Protein AF-A0AAW5MUJ1-F1 (afdb_monomer)

Organism: NCBI:txid1499973

Sequence (79 aa):
VVVDIDEKRLAQVPKLLPVEMAASKGIERVDVNTKGMSDPVQMLRALTGDAGFDDIFVYAAVPAVVEMADELLAEDGCL

Radius of gyration: 12.95 Å; Cα contacts (8 Å, |Δi|>4): 83; chains: 1; bounding box: 29×31×27 Å

Nearest PDB structures (foldseek):
  4eex-assembly1_B  TM=8.170E-01  e=2.480E-02  Lactococcus lactis subsp. lactis KF147
  5yln-assembly2_C  TM=7.751E-01  e=6.538E-02  Streptococcus pneumoniae D39
  5dov-assembly1_A  TM=6.558E-01  e=9.905E-02  Lyngbya majuscula
  5dp2-assembly1_A  TM=6.454E-01  e=1.138E-01  Lyngbya majuscula
  8adh-assembly1_A  TM=6.241E-01  e=3.956E-01  Equus caballus

Solvent-accessible surface area (backbone atoms only — not comparable to full-atom values): 4897 Å² total; per-residue (Å²): 114,47,79,44,69,46,67,75,61,56,68,42,47,56,74,80,48,43,63,66,62,38,47,76,70,75,40,84,81,48,80,44,71,51,63,88,52,94,56,53,59,65,63,56,22,56,77,48,78,63,54,32,35,62,70,48,85,83,92,63,100,42,70,72,58,53,54,52,47,61,75,36,40,22,89,93,37,48,114

InterPro domains:
  IPR050129 Zinc-containing alcohol dehydrogenase [PTHR43401] (1-79)

Foldseek 3Di:
DAEDQDPVVLVCCCVVPPQVNCVVVVHDDDYDHCHPPPDPLVVLCVVVVNQADQEDDDPDPDPVVVVSNVSRHGVNHDD

pLDDT: mean 95.87, std 1.66, range [91.0, 98.38]

Mean predicted aligned error: 2.46 Å

Secondary structure (DSSP, 8-state):
-EE-S-HHHHTTHHHHS-HHHHHHTT----EE--TT-S-HHHHHHGGGTT--EEE----S--HHHHHHHHHHEEEEEE-

Structure (mmCIF, N/CA/C/O backbone):
data_AF-A0AAW5MUJ1-F1
#
_entry.id   AF-A0AAW5MUJ1-F1
#
loop_
_atom_site.group_PDB
_atom_site.id
_atom_site.type_symbol
_atom_site.label_atom_id
_atom_site.label_alt_id
_atom_site.label_comp_id
_atom_site.label_asym_id
_atom_site.label_entity_id
_atom_site.label_seq_id
_atom_site.pdbx_PDB_ins_code
_atom_site.Cartn_x
_atom_site.Cartn_y
_atom_site.Cartn_z
_atom_site.occupancy
_atom_site.B_iso_or_equiv
_atom_site.auth_seq_id
_atom_site.auth_comp_id
_atom_site.auth_asym_id
_atom_site.auth_atom_id
_atom_site.pdbx_PDB_model_num
ATOM 1 N N . VAL A 1 1 ? -4.293 2.731 3.743 1.00 95.38 1 VAL A N 1
ATOM 2 C CA . VAL A 1 1 ? -2.810 2.795 3.765 1.00 95.38 1 VAL A CA 1
ATOM 3 C C . VAL A 1 1 ? -2.350 3.627 2.576 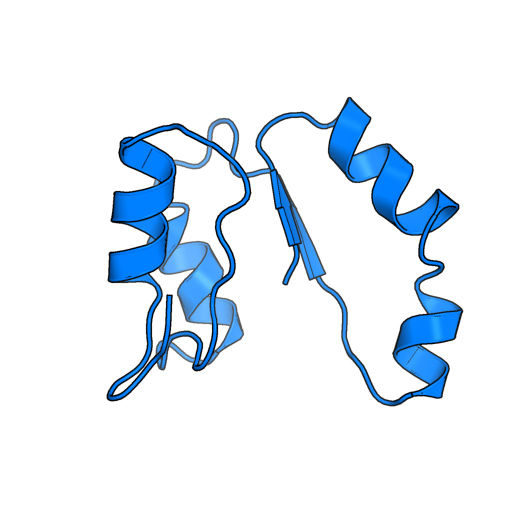1.00 95.38 1 VAL A C 1
ATOM 5 O O . VAL A 1 1 ? -2.972 3.520 1.528 1.00 95.38 1 VAL A O 1
ATOM 8 N N . VAL A 1 2 ? -1.339 4.482 2.725 1.00 96.12 2 VAL A N 1
ATOM 9 C CA . VAL A 1 2 ? -0.735 5.253 1.624 1.00 96.12 2 VAL A CA 1
ATOM 10 C C . VAL A 1 2 ? 0.700 4.777 1.446 1.00 96.12 2 VAL A C 1
ATOM 12 O O . VAL A 1 2 ? 1.454 4.749 2.413 1.00 96.12 2 VAL A O 1
ATOM 15 N N . VAL A 1 3 ? 1.078 4.405 0.225 1.00 96.81 3 VAL A N 1
ATOM 16 C CA . VAL A 1 3 ? 2.400 3.844 -0.076 1.00 96.81 3 VAL A CA 1
ATOM 17 C C . VAL A 1 3 ? 3.087 4.688 -1.139 1.00 96.81 3 VAL A C 1
ATOM 19 O O . VAL A 1 3 ? 2.493 4.987 -2.171 1.00 96.81 3 VAL A O 1
ATOM 22 N N . ASP A 1 4 ? 4.344 5.058 -0.905 1.00 96.25 4 ASP A N 1
ATOM 23 C CA . ASP A 1 4 ? 5.188 5.709 -1.908 1.00 96.25 4 ASP A CA 1
ATOM 24 C C . ASP A 1 4 ? 6.672 5.484 -1.563 1.00 96.25 4 ASP A C 1
ATOM 26 O O . ASP A 1 4 ? 7.048 5.407 -0.401 1.00 96.25 4 ASP A O 1
ATOM 30 N N . ILE A 1 5 ? 7.539 5.385 -2.565 1.00 95.62 5 ILE A N 1
ATOM 31 C CA . ILE A 1 5 ? 8.992 5.228 -2.387 1.00 95.62 5 ILE A CA 1
ATOM 32 C C . ILE A 1 5 ? 9.725 6.562 -2.147 1.00 95.62 5 ILE A C 1
ATOM 34 O O . ILE A 1 5 ? 10.904 6.580 -1.777 1.00 95.62 5 ILE A O 1
ATOM 38 N N . ASP A 1 6 ? 9.072 7.692 -2.423 1.00 96.25 6 ASP A N 1
ATOM 39 C CA . ASP A 1 6 ? 9.634 9.032 -2.287 1.00 96.25 6 ASP A CA 1
ATOM 40 C C . ASP A 1 6 ? 9.169 9.691 -0.988 1.00 96.25 6 ASP A C 1
ATOM 42 O O . ASP A 1 6 ? 8.041 10.167 -0.837 1.00 96.25 6 ASP A O 1
ATOM 46 N N . GLU A 1 7 ? 10.108 9.788 -0.058 1.00 95.81 7 GLU A N 1
ATOM 47 C CA . GLU A 1 7 ? 9.916 10.374 1.262 1.00 95.81 7 GLU A CA 1
ATOM 48 C C . GLU A 1 7 ? 9.442 11.835 1.200 1.00 95.81 7 GLU A C 1
ATOM 50 O O . GLU A 1 7 ? 8.658 12.280 2.040 1.00 95.81 7 GLU A O 1
ATOM 55 N N . LYS A 1 8 ? 9.847 12.589 0.165 1.00 96.88 8 LYS A N 1
ATOM 56 C CA . LYS A 1 8 ? 9.407 13.978 -0.011 1.00 96.88 8 LYS A CA 1
ATOM 57 C C . LYS A 1 8 ? 7.940 14.058 -0.407 1.00 96.88 8 LYS A C 1
ATOM 59 O O . LYS A 1 8 ? 7.284 15.020 -0.004 1.00 96.88 8 LYS A O 1
ATOM 64 N N . ARG A 1 9 ? 7.437 13.091 -1.185 1.00 95.50 9 ARG A N 1
ATOM 65 C CA . ARG A 1 9 ? 6.015 13.006 -1.550 1.00 95.50 9 ARG A CA 1
ATOM 66 C C . ARG A 1 9 ? 5.180 12.561 -0.356 1.00 95.50 9 ARG A C 1
ATOM 68 O O . ARG A 1 9 ? 4.207 13.244 -0.039 1.00 95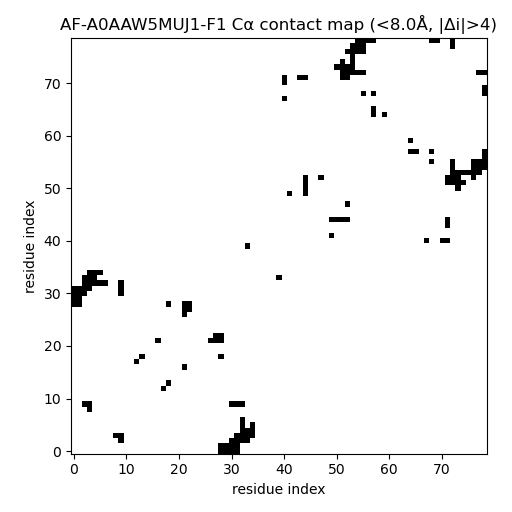.50 9 ARG A O 1
ATOM 75 N N . LEU A 1 10 ? 5.615 11.532 0.380 1.00 95.75 10 LEU A N 1
ATOM 76 C CA . LEU A 1 10 ? 4.947 11.109 1.621 1.00 95.75 10 LEU A CA 1
ATOM 77 C C . LEU A 1 10 ? 4.848 12.242 2.643 1.00 95.75 10 LEU A C 1
ATOM 79 O O . LEU A 1 10 ? 3.788 12.456 3.223 1.00 95.75 10 LEU A O 1
ATOM 83 N N . ALA A 1 11 ? 5.901 13.048 2.802 1.00 95.75 11 ALA A N 1
ATOM 84 C CA . ALA A 1 11 ? 5.892 14.189 3.718 1.00 95.75 11 ALA A CA 1
ATOM 85 C C . ALA A 1 11 ? 4.878 15.296 3.348 1.00 95.75 11 ALA A C 1
ATOM 87 O O . ALA A 1 11 ? 4.623 16.188 4.163 1.00 95.75 11 ALA A O 1
ATOM 88 N N . GLN A 1 12 ? 4.305 15.288 2.137 1.00 96.06 12 GLN A N 1
ATOM 89 C CA . GLN A 1 12 ? 3.212 16.198 1.766 1.00 96.06 12 GLN A CA 1
ATOM 90 C C . GLN A 1 12 ? 1.840 15.677 2.195 1.00 96.06 12 GLN A C 1
ATOM 92 O O . GLN A 1 12 ? 0.947 16.486 2.439 1.00 96.06 12 GLN A O 1
ATOM 97 N N . VAL A 1 13 ? 1.667 14.359 2.327 1.00 94.00 13 VAL A N 1
ATOM 98 C CA . VAL A 1 13 ? 0.385 13.729 2.675 1.00 94.00 13 VAL A CA 1
ATOM 99 C C . VAL A 1 13 ? -0.222 14.324 3.952 1.00 94.00 13 VAL A C 1
ATOM 101 O O . VAL A 1 13 ? -1.351 14.801 3.869 1.00 94.00 13 VAL A O 1
ATOM 104 N N . PRO A 1 14 ? 0.479 14.421 5.103 1.00 94.00 14 PRO A N 1
ATOM 105 C CA . PRO A 1 14 ? -0.096 15.030 6.307 1.00 94.00 14 PRO A CA 1
ATOM 106 C C . PRO A 1 14 ? -0.375 16.536 6.176 1.00 94.00 14 PRO A C 1
ATOM 108 O O . PRO A 1 14 ? -1.193 17.066 6.920 1.00 94.00 14 PRO A O 1
ATOM 111 N N . LYS A 1 15 ? 0.273 17.241 5.237 1.00 94.81 15 LYS A N 1
ATOM 112 C CA . LYS A 1 15 ? 0.032 18.677 5.003 1.00 94.81 15 LYS A CA 1
ATOM 113 C C . LYS A 1 15 ? -1.245 18.917 4.202 1.00 94.81 15 LYS A C 1
ATOM 115 O O . LYS A 1 15 ? -1.945 19.890 4.451 1.00 94.81 15 LYS A O 1
ATOM 120 N N . LEU A 1 16 ? -1.516 18.051 3.226 1.00 94.19 16 LEU A N 1
ATOM 121 C CA . LEU A 1 16 ? -2.697 18.131 2.363 1.00 94.19 16 LEU A CA 1
ATOM 122 C C . LEU A 1 16 ? -3.915 17.460 3.004 1.00 94.19 16 LEU A C 1
ATOM 124 O O . LEU A 1 16 ? -5.042 17.919 2.841 1.00 94.19 16 LEU A O 1
ATOM 128 N N . LEU A 1 17 ? -3.677 16.379 3.741 1.00 92.62 17 LEU A N 1
ATOM 129 C CA . LEU A 1 17 ? -4.674 15.581 4.436 1.00 92.62 17 LEU A CA 1
ATOM 130 C C . LEU A 1 17 ? -4.191 15.385 5.881 1.00 92.62 17 LEU A C 1
ATOM 132 O O . LEU A 1 17 ? -3.419 14.466 6.140 1.00 92.62 17 LEU A O 1
ATOM 136 N N . PRO A 1 18 ? -4.594 16.233 6.836 1.00 94.06 18 PRO A N 1
ATOM 137 C CA . PRO A 1 18 ? -4.202 16.067 8.235 1.00 94.06 18 PRO A CA 1
ATOM 138 C C . PRO A 1 18 ? -4.682 14.730 8.813 1.00 94.06 18 PRO A C 1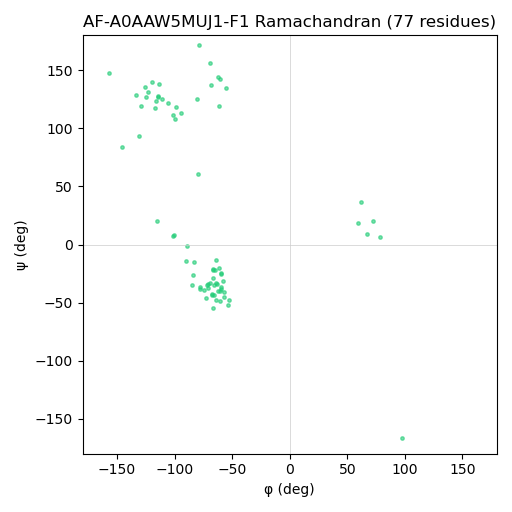
ATOM 140 O O . PRO A 1 18 ? -5.790 14.274 8.510 1.00 94.06 18 PRO A O 1
ATOM 143 N N . VAL A 1 19 ? -3.867 14.099 9.661 1.00 91.00 19 VAL A N 1
ATOM 144 C CA . VAL A 1 19 ? -4.199 12.800 10.279 1.00 91.00 19 VAL A CA 1
ATOM 145 C C . VAL A 1 19 ? -5.401 12.942 11.212 1.00 91.00 19 VAL A C 1
ATOM 147 O O . VAL A 1 19 ? -6.273 12.079 11.246 1.00 91.00 19 VAL A O 1
ATOM 150 N N . GLU A 1 20 ? -5.517 14.079 11.894 1.00 92.19 20 GLU A N 1
ATOM 151 C CA . GLU A 1 20 ? -6.629 14.410 12.783 1.00 92.19 20 GLU A CA 1
ATOM 152 C C . GLU A 1 20 ? -7.956 14.482 12.016 1.00 92.19 20 GLU A C 1
ATOM 154 O O . GLU A 1 20 ? -9.000 14.085 12.534 1.00 92.19 20 GLU A O 1
ATOM 159 N N . MET A 1 21 ? -7.923 14.932 10.753 1.00 94.06 21 MET A N 1
ATOM 160 C CA . MET A 1 21 ? -9.108 14.950 9.894 1.00 94.06 21 MET A CA 1
ATOM 161 C C . MET A 1 21 ? -9.578 13.525 9.585 1.00 94.06 21 MET A C 1
ATOM 163 O O . MET A 1 21 ? -10.777 13.256 9.650 1.00 94.06 21 MET A O 1
ATOM 167 N N . ALA A 1 22 ? -8.655 12.614 9.268 1.00 92.62 22 ALA A N 1
ATOM 168 C CA . ALA A 1 22 ? -8.971 11.205 9.036 1.00 92.62 22 ALA A CA 1
ATOM 169 C C . ALA A 1 22 ? -9.515 10.544 10.314 1.00 92.62 22 ALA A C 1
ATOM 171 O O . ALA A 1 22 ? -10.598 9.958 10.291 1.00 92.62 22 ALA A O 1
ATOM 172 N N . ALA A 1 23 ? -8.841 10.756 11.447 1.00 94.56 23 ALA A N 1
ATOM 173 C CA . ALA A 1 23 ? -9.250 10.224 12.742 1.00 94.56 23 ALA A CA 1
ATOM 174 C C . ALA A 1 23 ? -10.647 10.715 13.164 1.00 94.56 23 ALA A C 1
ATOM 176 O O . ALA A 1 23 ? -11.451 9.929 13.658 1.00 94.56 23 ALA A O 1
ATOM 177 N N . SER A 1 24 ? -10.992 11.983 12.892 1.00 96.50 24 SER A N 1
ATOM 178 C CA . SER A 1 24 ? -12.334 12.527 13.172 1.00 96.50 24 SER A CA 1
ATOM 179 C C . SER A 1 24 ? -13.460 11.822 12.402 1.00 96.50 24 SER A C 1
ATOM 181 O O . SER A 1 24 ? -14.621 11.886 12.801 1.00 96.50 24 SER A O 1
ATOM 183 N N . LYS A 1 25 ? -13.113 11.129 11.311 1.00 96.50 25 LYS A N 1
ATOM 184 C CA . LYS A 1 25 ? -14.014 10.320 10.482 1.00 96.50 25 LYS A CA 1
ATOM 185 C C . LYS A 1 25 ? -13.919 8.822 10.790 1.00 96.50 25 LYS A C 1
ATOM 187 O O . LYS A 1 25 ? -14.491 8.027 10.053 1.00 96.50 25 LYS A O 1
ATOM 192 N N . GLY A 1 26 ? -13.195 8.434 11.842 1.00 95.75 26 GLY A N 1
ATOM 193 C CA . GLY A 1 26 ? -12.968 7.031 12.194 1.00 95.75 26 GLY A CA 1
ATOM 194 C C . GLY A 1 26 ? -12.017 6.300 11.244 1.00 95.75 26 GLY A C 1
ATOM 195 O O . GLY A 1 26 ? -12.053 5.077 11.183 1.00 95.75 26 GLY A O 1
ATOM 196 N N . ILE A 1 27 ? -11.193 7.029 10.484 1.00 94.81 27 ILE A N 1
ATOM 197 C CA . ILE A 1 27 ? -10.251 6.450 9.523 1.00 94.81 27 ILE A CA 1
ATOM 198 C C . ILE A 1 27 ? -8.866 6.400 10.161 1.00 94.81 27 ILE A C 1
ATOM 200 O O . ILE A 1 27 ? -8.274 7.440 10.462 1.00 94.81 27 ILE A O 1
ATOM 204 N N . GLU A 1 28 ? -8.327 5.193 10.308 1.00 93.62 28 GLU A N 1
ATOM 205 C CA . GLU A 1 28 ? -6.915 4.992 10.612 1.00 93.62 28 GLU A CA 1
ATOM 206 C C . GLU A 1 28 ? -6.089 5.115 9.327 1.00 93.62 28 GLU A C 1
ATOM 208 O O . GLU A 1 28 ? -6.352 4.442 8.325 1.00 93.62 28 GLU A O 1
ATOM 213 N N . ARG A 1 29 ? -5.084 5.998 9.338 1.00 93.75 29 ARG A N 1
ATOM 214 C CA . ARG A 1 29 ? -4.175 6.175 8.205 1.00 93.75 29 ARG A CA 1
ATOM 215 C C . ARG A 1 29 ? -2.762 5.752 8.575 1.00 93.75 29 ARG A C 1
ATOM 217 O O . ARG A 1 29 ? -2.180 6.280 9.515 1.00 93.75 29 ARG A O 1
ATOM 224 N N . VAL A 1 30 ? -2.206 4.871 7.751 1.00 94.44 30 VAL A N 1
ATOM 225 C CA . VAL A 1 30 ? -0.809 4.435 7.803 1.00 94.44 30 VAL A CA 1
ATOM 226 C C . VAL A 1 30 ? -0.123 4.875 6.514 1.00 94.44 30 VAL A C 1
ATOM 228 O O . VAL A 1 30 ? -0.592 4.520 5.430 1.00 94.44 30 VAL A O 1
ATOM 231 N N . ASP A 1 31 ? 0.963 5.637 6.641 1.00 95.31 31 ASP A N 1
ATOM 232 C CA . ASP A 1 31 ? 1.793 6.108 5.529 1.00 95.31 31 ASP A CA 1
ATOM 233 C C . ASP A 1 31 ? 3.100 5.293 5.523 1.00 95.31 31 ASP A C 1
ATOM 235 O O . ASP A 1 31 ? 3.815 5.267 6.526 1.00 95.31 31 ASP A O 1
ATOM 239 N N . VAL A 1 32 ? 3.413 4.604 4.422 1.00 96.38 32 VAL A N 1
ATOM 240 C CA . VAL A 1 32 ? 4.513 3.628 4.344 1.00 96.38 32 VAL A CA 1
ATOM 241 C C . VAL A 1 32 ? 5.468 3.981 3.211 1.00 96.38 32 VAL A C 1
ATOM 243 O O . VAL A 1 32 ? 5.060 4.113 2.056 1.00 96.38 32 VAL A O 1
ATOM 246 N N . ASN A 1 33 ? 6.760 4.071 3.537 1.00 96.81 33 ASN A N 1
ATOM 247 C CA . ASN A 1 33 ? 7.819 4.129 2.537 1.00 96.81 33 ASN A CA 1
ATOM 248 C C . ASN A 1 33 ? 8.385 2.732 2.276 1.00 96.81 33 ASN A C 1
ATOM 250 O O . ASN A 1 33 ? 9.024 2.154 3.153 1.00 96.81 33 ASN A O 1
ATOM 254 N N . THR A 1 34 ? 8.175 2.202 1.072 1.00 95.56 34 THR A N 1
ATOM 255 C CA . THR A 1 34 ? 8.636 0.855 0.691 1.00 95.56 34 THR A CA 1
ATOM 256 C C . THR A 1 34 ? 10.043 0.825 0.099 1.00 95.56 34 THR A C 1
ATOM 258 O O . THR A 1 34 ? 10.569 -0.243 -0.217 1.00 95.56 34 THR A O 1
ATOM 261 N N . LYS A 1 35 ? 10.705 1.978 -0.042 1.00 95.00 35 LYS A N 1
ATOM 262 C CA . LYS A 1 35 ? 12.057 2.050 -0.599 1.00 95.00 35 LYS A CA 1
ATOM 263 C C . LYS A 1 35 ? 13.049 1.271 0.269 1.00 95.00 35 LYS A C 1
ATOM 265 O O . LYS A 1 35 ? 13.298 1.623 1.416 1.00 95.00 35 LYS A O 1
ATOM 270 N N . GLY A 1 36 ? 13.678 0.255 -0.322 1.00 92.06 36 GLY A N 1
ATOM 271 C CA . GLY A 1 36 ? 14.687 -0.566 0.356 1.00 92.06 36 GLY A CA 1
ATOM 272 C C . GLY A 1 36 ? 14.115 -1.614 1.314 1.00 92.06 36 GLY A C 1
ATOM 273 O O . GLY A 1 36 ? 14.894 -2.272 2.001 1.00 92.06 36 GLY A O 1
ATOM 274 N N . MET A 1 37 ? 12.790 -1.794 1.358 1.00 94.75 37 MET A N 1
ATOM 275 C CA . MET A 1 37 ? 12.188 -2.950 2.021 1.00 94.75 37 MET A CA 1
ATOM 276 C C . MET A 1 37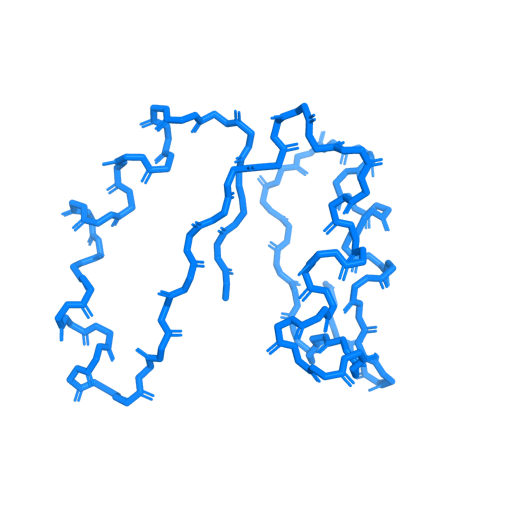 ? 12.515 -4.224 1.240 1.00 94.75 37 MET A C 1
ATOM 278 O O . MET A 1 37 ? 12.451 -4.235 0.012 1.00 94.75 37 MET A O 1
ATOM 282 N N . SER A 1 38 ? 12.863 -5.295 1.954 1.00 94.25 38 SER A N 1
ATOM 283 C CA . SER A 1 38 ? 13.130 -6.602 1.345 1.00 94.25 38 SER A CA 1
ATOM 284 C C . SER A 1 38 ? 11.860 -7.284 0.843 1.00 94.25 38 SER A C 1
ATOM 286 O O . SER A 1 38 ? 11.910 -7.967 -0.171 1.00 94.25 38 SER A O 1
ATOM 288 N N . ASP A 1 39 ? 10.746 -7.093 1.555 1.00 95.56 39 ASP A N 1
ATOM 289 C CA . ASP A 1 39 ? 9.441 -7.664 1.223 1.00 95.56 39 ASP A CA 1
ATOM 290 C C . ASP A 1 39 ? 8.321 -6.678 1.608 1.00 95.56 39 ASP A C 1
ATOM 292 O O . ASP A 1 39 ? 7.789 -6.720 2.724 1.00 95.56 39 ASP A O 1
ATOM 296 N N . PRO A 1 40 ? 8.013 -5.705 0.732 1.00 96.19 40 PRO A N 1
ATOM 297 C CA . PRO A 1 40 ? 6.952 -4.743 0.991 1.00 96.19 40 PRO A CA 1
ATOM 298 C C . PRO A 1 40 ? 5.559 -5.389 1.003 1.00 96.19 40 PRO A C 1
ATOM 300 O O . PRO A 1 40 ? 4.695 -4.901 1.728 1.00 96.19 40 PRO A O 1
ATOM 303 N N . VAL A 1 41 ? 5.336 -6.481 0.261 1.00 97.00 41 VAL A N 1
ATOM 304 C CA . VAL A 1 41 ? 4.027 -7.148 0.179 1.00 97.00 41 VAL A CA 1
ATOM 305 C C . VAL A 1 41 ? 3.668 -7.753 1.530 1.00 97.00 41 VAL A C 1
ATOM 307 O O . VAL A 1 41 ? 2.645 -7.389 2.108 1.00 97.00 41 VAL A O 1
ATOM 310 N N . GLN A 1 42 ? 4.535 -8.598 2.093 1.00 97.38 42 GLN A N 1
ATOM 311 C CA . GLN A 1 42 ? 4.274 -9.246 3.380 1.00 97.38 42 GLN A CA 1
ATOM 312 C C . GLN A 1 42 ? 4.099 -8.229 4.517 1.00 97.38 42 GLN A C 1
ATOM 314 O O . GLN A 1 42 ? 3.226 -8.384 5.372 1.00 97.38 42 GLN A O 1
ATOM 319 N N . MET A 1 43 ? 4.904 -7.161 4.522 1.00 96.31 43 MET A N 1
ATOM 320 C CA . MET A 1 43 ? 4.796 -6.086 5.515 1.00 96.31 43 MET A CA 1
ATOM 321 C C . MET A 1 43 ? 3.448 -5.361 5.441 1.00 96.31 43 MET A C 1
ATOM 323 O O . MET A 1 43 ? 2.872 -5.021 6.473 1.00 96.31 43 MET A O 1
ATOM 327 N N . LEU A 1 44 ? 2.940 -5.121 4.231 1.00 97.56 44 LEU A N 1
ATOM 328 C CA . LEU A 1 44 ? 1.650 -4.472 4.020 1.00 97.56 44 LEU A CA 1
ATOM 329 C C . LEU A 1 44 ? 0.477 -5.414 4.324 1.00 97.56 44 LEU A C 1
ATOM 331 O O . LEU A 1 44 ? -0.482 -4.976 4.955 1.00 97.56 44 LEU A O 1
A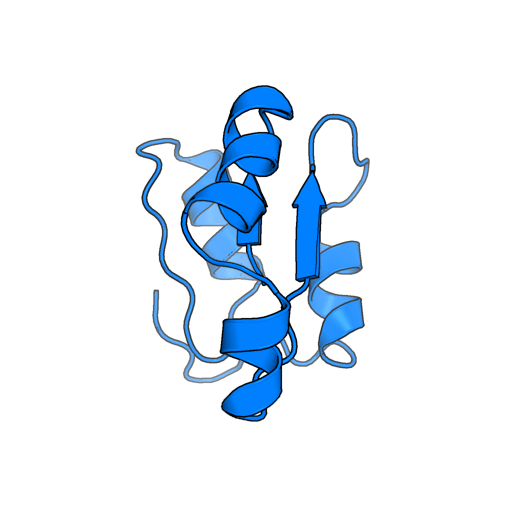TOM 335 N N . ARG A 1 45 ? 0.564 -6.703 3.965 1.00 97.19 45 ARG A N 1
ATOM 336 C CA . ARG A 1 45 ? -0.453 -7.719 4.303 1.00 97.19 45 ARG A CA 1
ATOM 337 C C . ARG A 1 45 ? -0.573 -7.951 5.809 1.00 97.19 45 ARG A C 1
ATOM 339 O O . ARG A 1 45 ? -1.679 -8.129 6.316 1.00 97.19 45 ARG A O 1
ATOM 346 N N . ALA A 1 46 ? 0.527 -7.839 6.554 1.00 97.31 46 ALA A N 1
ATOM 347 C CA . ALA A 1 46 ? 0.500 -7.926 8.013 1.00 97.31 46 ALA A CA 1
ATOM 348 C C . ALA A 1 46 ? -0.395 -6.851 8.669 1.00 97.31 46 ALA A C 1
ATOM 350 O O . ALA A 1 46 ? -0.922 -7.083 9.757 1.00 97.31 46 ALA A O 1
ATOM 351 N N . LEU A 1 47 ? -0.624 -5.704 8.009 1.00 96.62 47 LEU A N 1
ATOM 352 C CA . LEU A 1 47 ? -1.539 -4.663 8.501 1.00 96.62 47 LEU A CA 1
ATOM 353 C C . LEU A 1 47 ? -3.003 -5.119 8.519 1.00 96.62 47 LEU A C 1
ATOM 355 O O . LEU A 1 47 ? -3.805 -4.548 9.254 1.00 96.62 47 LEU A O 1
ATOM 359 N N . THR A 1 48 ? -3.352 -6.135 7.731 1.00 96.44 48 THR A N 1
ATOM 360 C CA . THR A 1 48 ? -4.712 -6.678 7.631 1.00 96.44 48 THR A CA 1
ATOM 361 C C . THR A 1 48 ? -4.803 -8.121 8.126 1.00 96.44 48 THR A C 1
ATOM 363 O O . THR A 1 48 ? -5.747 -8.834 7.797 1.00 96.44 48 THR A O 1
ATOM 366 N N . GLY A 1 49 ? -3.832 -8.572 8.931 1.00 96.62 49 GLY A N 1
ATOM 367 C CA . GLY A 1 49 ? -3.794 -9.958 9.411 1.00 96.62 49 GLY A CA 1
ATOM 368 C C . GLY A 1 49 ? -3.673 -10.967 8.268 1.00 96.62 49 GLY A C 1
ATOM 369 O O . GLY A 1 49 ? -4.297 -12.023 8.313 1.00 96.62 49 GLY A O 1
ATOM 370 N N . ASP A 1 50 ? -2.915 -10.601 7.234 1.00 97.44 50 ASP A N 1
ATOM 371 C CA . ASP A 1 50 ? -2.680 -11.357 6.005 1.00 97.44 50 ASP A CA 1
ATOM 372 C C . ASP A 1 50 ? -3.894 -11.533 5.077 1.00 97.44 50 ASP A C 1
ATOM 374 O O . ASP A 1 50 ? -3.784 -12.241 4.076 1.00 97.44 50 ASP A O 1
ATOM 378 N N . ALA A 1 51 ? -5.018 -10.850 5.324 1.00 97.19 51 ALA A N 1
ATOM 379 C CA . ALA A 1 51 ? -6.198 -10.914 4.455 1.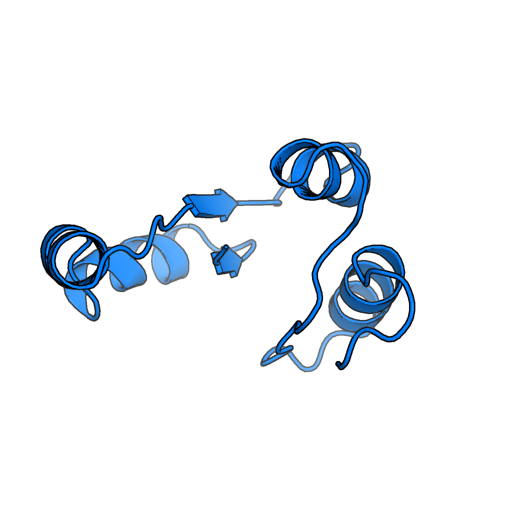00 97.19 51 ALA A CA 1
ATOM 380 C C . ALA A 1 51 ? -5.988 -10.233 3.085 1.00 97.19 51 ALA A C 1
ATOM 382 O O . ALA A 1 51 ? -6.497 -10.715 2.076 1.00 97.19 51 ALA A O 1
ATOM 383 N N . GLY A 1 52 ? -5.189 -9.162 3.031 1.00 97.75 52 GLY A N 1
ATOM 384 C CA . GLY A 1 52 ? -5.088 -8.266 1.868 1.00 97.75 52 GLY A CA 1
ATOM 385 C C . GLY A 1 52 ? -5.962 -7.016 2.017 1.00 97.75 52 GLY A C 1
ATOM 386 O O . GLY A 1 52 ? -6.403 -6.708 3.126 1.00 97.75 52 GLY A O 1
ATOM 387 N N . PHE A 1 53 ? -6.169 -6.277 0.927 1.00 98.38 53 PHE A N 1
ATOM 388 C CA . PHE A 1 53 ? -6.998 -5.067 0.870 1.00 98.38 53 PHE A CA 1
ATOM 389 C C . PHE A 1 53 ? -8.148 -5.235 -0.128 1.00 98.38 53 PHE A C 1
ATOM 391 O O . PHE A 1 53 ? -7.942 -5.768 -1.216 1.00 98.38 53 PHE A O 1
ATOM 398 N N . ASP A 1 54 ? -9.334 -4.741 0.232 1.00 98.31 54 ASP A N 1
ATOM 399 C CA . ASP A 1 54 ? -10.530 -4.816 -0.621 1.00 98.31 54 ASP A CA 1
ATOM 400 C C . ASP A 1 54 ? -10.435 -3.890 -1.842 1.00 98.31 54 ASP A C 1
ATOM 402 O O . ASP A 1 54 ? -10.859 -4.252 -2.931 1.00 98.31 54 ASP A O 1
ATOM 406 N N . ASP A 1 55 ? -9.845 -2.705 -1.670 1.00 98.06 55 ASP A N 1
ATOM 407 C CA . ASP A 1 55 ? -9.671 -1.711 -2.727 1.00 98.06 55 ASP A CA 1
ATOM 408 C C . ASP A 1 55 ? -8.236 -1.178 -2.716 1.00 98.06 55 ASP A C 1
ATOM 410 O O . ASP A 1 55 ? -7.737 -0.690 -1.692 1.00 98.06 55 ASP A O 1
ATOM 414 N N . ILE A 1 56 ? -7.578 -1.204 -3.872 1.00 98.12 56 ILE A N 1
ATOM 415 C CA . ILE A 1 56 ? -6.261 -0.604 -4.069 1.00 98.12 56 ILE A CA 1
ATOM 416 C C . ILE A 1 56 ? -6.333 0.356 -5.249 1.00 98.12 56 ILE A C 1
ATOM 418 O O . ILE A 1 56 ? -6.873 0.041 -6.292 1.00 98.12 56 ILE A O 1
ATOM 422 N N . PHE A 1 57 ? -5.754 1.546 -5.098 1.00 98.00 57 PHE A N 1
ATOM 423 C CA . PHE A 1 57 ? -5.705 2.539 -6.169 1.00 98.00 57 PHE A CA 1
ATOM 424 C C . PHE A 1 57 ? -4.256 2.808 -6.558 1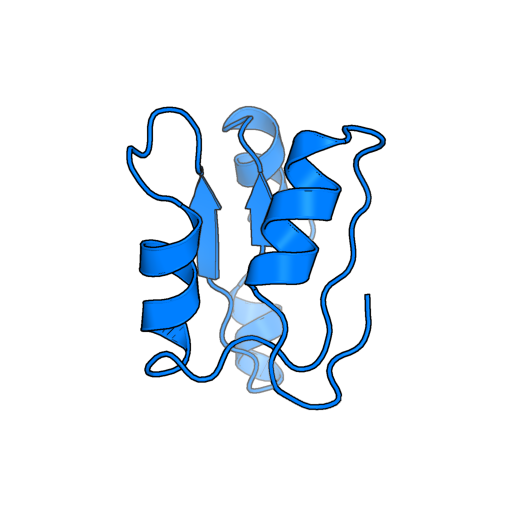.00 98.00 57 PHE A C 1
ATOM 426 O O . PHE A 1 57 ? -3.476 3.327 -5.752 1.00 98.00 57 PHE A O 1
ATOM 433 N N . VAL A 1 58 ? -3.893 2.506 -7.806 1.00 97.31 58 VAL A N 1
ATOM 434 C CA . VAL A 1 58 ? -2.542 2.749 -8.327 1.00 97.31 58 VAL A CA 1
ATOM 435 C C . VAL A 1 58 ? -2.516 4.006 -9.192 1.00 97.31 58 VAL A C 1
ATOM 437 O O . VAL A 1 58 ? -3.030 4.043 -10.305 1.00 97.31 58 VAL A O 1
ATOM 440 N N . TYR A 1 59 ? -1.844 5.043 -8.690 1.00 95.62 59 TYR A N 1
ATOM 441 C CA . TYR A 1 59 ? -1.654 6.320 -9.397 1.00 95.62 59 TYR A CA 1
ATOM 442 C C . TYR A 1 59 ? -0.264 6.468 -10.035 1.00 95.62 59 TYR A C 1
ATOM 444 O O . TYR A 1 59 ? 0.086 7.537 -10.535 1.00 95.62 59 TYR A O 1
ATOM 452 N N . ALA A 1 60 ? 0.546 5.407 -10.016 1.00 93.12 60 ALA A N 1
ATOM 453 C CA . ALA A 1 60 ? 1.872 5.374 -10.620 1.00 93.12 60 ALA A CA 1
ATOM 454 C C . ALA A 1 60 ? 1.877 4.450 -11.844 1.00 93.12 60 ALA A C 1
ATOM 456 O O . ALA A 1 60 ? 1.560 3.271 -11.737 1.00 93.12 60 ALA A O 1
ATOM 457 N N . ALA A 1 61 ? 2.302 4.965 -13.000 1.00 93.31 61 ALA A N 1
ATOM 458 C CA . ALA A 1 61 ? 2.442 4.183 -14.231 1.00 93.31 61 ALA A CA 1
ATOM 459 C C . ALA A 1 61 ? 3.742 3.351 -14.227 1.00 93.31 61 ALA A C 1
ATOM 461 O O . ALA A 1 61 ? 4.634 3.557 -15.051 1.00 93.31 61 ALA A O 1
ATOM 462 N N . VAL A 1 62 ? 3.878 2.451 -13.249 1.00 94.69 62 VAL A N 1
ATOM 463 C CA . VAL A 1 62 ? 5.057 1.601 -13.039 1.00 94.69 62 VAL A CA 1
ATOM 464 C C . VAL A 1 62 ? 4.596 0.145 -12.912 1.00 94.69 62 VAL A C 1
ATOM 466 O O . VAL A 1 62 ? 3.863 -0.146 -11.969 1.00 94.69 62 VAL A O 1
ATOM 469 N N . PRO A 1 63 ? 5.035 -0.778 -13.794 1.00 96.38 63 PRO A N 1
ATOM 470 C CA . PRO A 1 63 ? 4.580 -2.173 -13.778 1.00 96.38 63 PRO A CA 1
ATOM 471 C C . PRO A 1 63 ? 4.725 -2.854 -12.414 1.00 96.38 63 PRO A C 1
ATOM 473 O O . PRO A 1 63 ? 3.748 -3.371 -11.889 1.00 96.38 63 PRO A O 1
ATOM 476 N N . ALA A 1 64 ? 5.891 -2.718 -11.776 1.00 94.19 64 ALA A N 1
ATOM 477 C CA . ALA A 1 64 ? 6.156 -3.302 -10.459 1.00 94.19 64 ALA A CA 1
ATOM 478 C C . ALA A 1 64 ? 5.204 -2.810 -9.350 1.00 94.19 64 ALA A C 1
ATOM 480 O O . ALA A 1 64 ? 5.013 -3.495 -8.353 1.00 94.19 64 ALA A O 1
ATOM 481 N N . VAL A 1 65 ? 4.608 -1.619 -9.493 1.00 95.12 65 VAL A N 1
ATOM 482 C CA . VAL A 1 65 ? 3.619 -1.111 -8.526 1.00 95.12 65 VAL A CA 1
ATOM 483 C C . VAL A 1 65 ? 2.260 -1.769 -8.747 1.00 95.12 65 VAL A C 1
ATOM 485 O O . VAL A 1 65 ? 1.572 -2.054 -7.775 1.00 95.12 65 VAL A O 1
ATOM 488 N N . VAL A 1 66 ? 1.888 -2.022 -10.004 1.00 96.50 66 VAL A N 1
ATOM 489 C CA . VAL A 1 66 ? 0.651 -2.737 -10.350 1.00 96.50 66 VAL A CA 1
ATOM 490 C C . VAL A 1 66 ? 0.744 -4.199 -9.913 1.00 96.50 66 VAL A C 1
ATOM 492 O O . VAL A 1 66 ? -0.190 -4.698 -9.307 1.00 96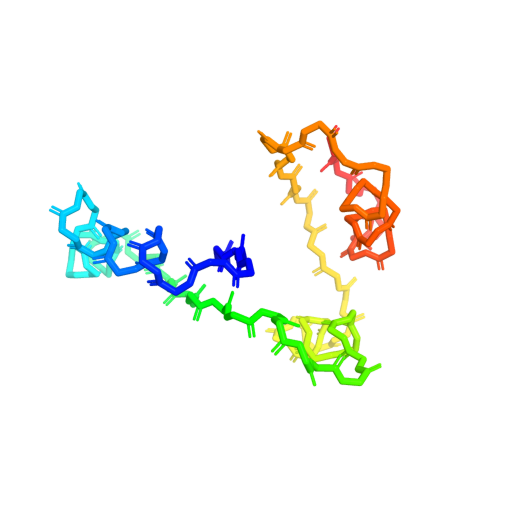.50 66 VAL A O 1
ATOM 495 N N . GLU A 1 67 ? 1.885 -4.852 -10.145 1.00 96.62 67 GLU A N 1
ATOM 496 C CA . GLU A 1 67 ? 2.146 -6.230 -9.696 1.00 96.62 67 GLU A CA 1
ATOM 497 C C . GLU A 1 67 ? 2.079 -6.342 -8.167 1.00 96.62 67 GLU A C 1
ATOM 499 O O . GLU A 1 67 ? 1.341 -7.163 -7.633 1.00 96.62 67 GLU A O 1
ATOM 504 N N . MET A 1 68 ? 2.756 -5.439 -7.449 1.00 96.62 68 MET A N 1
ATOM 505 C CA . MET A 1 68 ? 2.669 -5.385 -5.988 1.00 96.62 68 MET A CA 1
ATOM 506 C C . MET A 1 68 ? 1.231 -5.138 -5.507 1.00 96.62 68 MET A C 1
ATOM 508 O O . MET A 1 68 ? 0.838 -5.668 -4.476 1.00 96.62 68 MET A O 1
ATOM 512 N N . ALA A 1 69 ? 0.451 -4.318 -6.215 1.00 97.62 69 ALA A N 1
ATOM 513 C CA . ALA A 1 69 ? -0.942 -4.063 -5.868 1.00 97.62 69 ALA A CA 1
ATOM 514 C C . ALA A 1 69 ? -1.823 -5.306 -6.063 1.00 97.62 69 ALA A C 1
ATOM 516 O O . ALA A 1 69 ? -2.604 -5.614 -5.172 1.00 97.62 69 ALA A O 1
ATOM 517 N N . ASP A 1 70 ? -1.652 -6.044 -7.161 1.00 97.44 70 ASP A N 1
ATOM 518 C CA . ASP A 1 70 ? -2.346 -7.315 -7.412 1.00 97.44 70 ASP A CA 1
ATOM 519 C C . ASP A 1 70 ? -2.088 -8.332 -6.283 1.00 97.44 70 ASP A C 1
ATOM 521 O O . ASP A 1 70 ? -3.025 -8.891 -5.717 1.00 97.44 70 ASP A O 1
ATOM 525 N N . GLU A 1 71 ? -0.833 -8.474 -5.840 1.00 97.69 71 GLU A N 1
ATOM 526 C CA . GLU A 1 71 ? -0.460 -9.354 -4.717 1.00 97.69 71 GLU A CA 1
ATOM 527 C C . GLU A 1 71 ? -1.049 -8.927 -3.356 1.00 97.69 71 GLU A C 1
ATOM 529 O O . GLU A 1 71 ? -1.144 -9.722 -2.409 1.00 97.69 71 GLU A O 1
ATOM 534 N N . LEU A 1 72 ? -1.424 -7.656 -3.224 1.00 98.19 72 LEU A N 1
ATOM 535 C CA . LEU A 1 72 ? -1.980 -7.083 -2.003 1.00 98.19 72 LEU A CA 1
ATOM 536 C C . LEU A 1 72 ? -3.503 -7.184 -1.927 1.00 98.19 72 LEU A C 1
ATOM 538 O O . LEU A 1 72 ? -4.045 -6.982 -0.837 1.00 98.19 72 LEU A O 1
ATOM 542 N N . LEU A 1 73 ? -4.189 -7.494 -3.028 1.00 98.38 73 LEU A N 1
ATOM 543 C CA . LEU A 1 73 ? -5.639 -7.638 -3.025 1.00 98.38 73 LEU A CA 1
ATOM 544 C C . LEU A 1 73 ? -6.081 -8.786 -2.108 1.00 98.38 73 LEU A C 1
ATOM 546 O O . LEU A 1 73 ? -5.407 -9.814 -1.949 1.00 98.38 73 LEU A O 1
ATOM 550 N N . ALA A 1 74 ? -7.222 -8.571 -1.464 1.00 98.12 74 ALA A N 1
ATOM 551 C CA . ALA A 1 74 ? -7.992 -9.628 -0.834 1.00 98.12 74 ALA A CA 1
ATOM 552 C C . ALA A 1 74 ? -8.799 -10.407 -1.890 1.00 98.12 74 ALA A C 1
ATO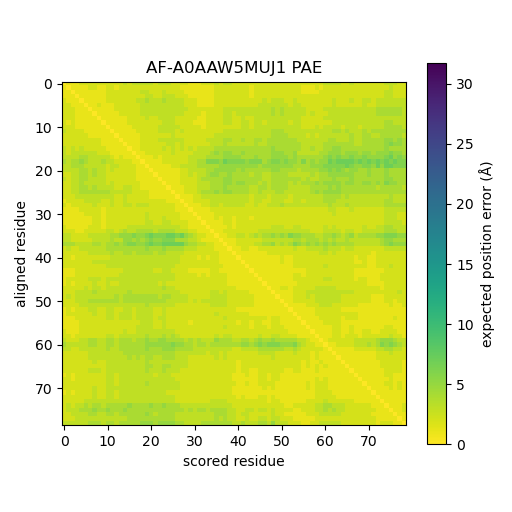M 554 O O . ALA A 1 74 ? -8.867 -10.026 -3.062 1.00 98.12 74 ALA A O 1
ATOM 555 N N . GLU A 1 75 ? -9.419 -11.511 -1.470 1.00 96.12 75 GLU A N 1
ATOM 556 C CA . GLU A 1 75 ? -10.418 -12.202 -2.291 1.00 96.12 75 GLU A CA 1
ATOM 557 C C . GLU A 1 75 ? -11.538 -11.222 -2.688 1.00 96.12 75 GLU A C 1
ATOM 559 O O . GLU A 1 75 ? -11.994 -10.442 -1.856 1.00 96.12 75 GLU A O 1
ATOM 564 N N . ASP A 1 76 ? -11.939 -11.239 -3.963 1.00 96.56 76 ASP A N 1
ATOM 565 C CA . ASP A 1 76 ? -12.898 -10.297 -4.568 1.00 96.56 76 ASP A CA 1
ATOM 566 C C . ASP A 1 76 ? -12.505 -8.800 -4.504 1.00 96.56 76 ASP A C 1
ATOM 568 O O . ASP A 1 76 ? -13.348 -7.921 -4.704 1.00 96.56 76 ASP A O 1
ATOM 572 N N . GLY A 1 77 ? -11.222 -8.494 -4.277 1.00 97.25 77 GLY A N 1
ATOM 573 C CA . GLY A 1 77 ? -10.711 -7.125 -4.252 1.00 97.25 77 GLY A CA 1
ATOM 574 C C . GLY A 1 77 ? -10.698 -6.423 -5.619 1.00 97.25 77 GLY A C 1
ATOM 575 O O . GLY A 1 77 ? -10.645 -7.053 -6.678 1.00 97.25 77 GLY A O 1
ATOM 576 N N . CYS A 1 78 ? -10.715 -5.090 -5.594 1.00 98.00 78 CYS A N 1
ATOM 577 C CA . CYS A 1 78 ? -10.688 -4.216 -6.765 1.00 98.00 78 CYS A CA 1
ATOM 578 C C . CYS A 1 78 ? -9.388 -3.400 -6.851 1.00 98.00 78 CYS A C 1
ATOM 580 O O . CYS A 1 78 ? -8.915 -2.846 -5.857 1.00 98.00 78 CYS A O 1
ATOM 582 N N . LEU A 1 79 ? -8.852 -3.287 -8.071 1.00 95.31 79 LEU A N 1
ATOM 583 C CA . LEU A 1 79 ? -7.662 -2.505 -8.423 1.00 95.31 79 LEU A CA 1
ATOM 584 C C . LEU A 1 79 ? -7.959 -1.469 -9.513 1.00 95.31 79 LEU A C 1
ATOM 586 O O . LEU A 1 79 ? -8.643 -1.839 -10.497 1.00 95.31 79 LEU A O 1
#